Protein AF-A0A5J5WDX8-F1 (afdb_monomer)

Mean predicted aligned error: 14.97 Å

Secondary structure (DSSP, 8-state):
-HHHHHHHHHHHHHHHHHHHHHHHHHS-----GGGS----TTS----EEEEE-PPPS-HHHHHHHHHHHHHHHHH-TTEEEEEE--SHHHHHHHHHHGGGEEEE-S----

Radius of gyration: 25.6 Å; Cα contacts (8 Å, |Δi|>4): 106; chains: 1; bounding box: 56×46×64 Å

Organism: Gossypium barbadense (NCBI:txid3634)

Structure (mmCIF, N/CA/C/O backbone):
data_AF-A0A5J5WDX8-F1
#
_entry.id   AF-A0A5J5WDX8-F1
#
loop_
_atom_site.group_PDB
_atom_site.id
_atom_site.type_symbol
_atom_site.label_atom_id
_atom_site.label_alt_id
_at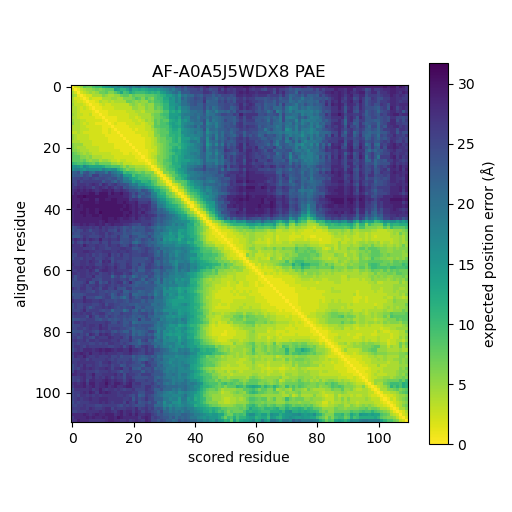om_site.label_comp_id
_atom_site.label_asym_id
_atom_site.label_entity_id
_atom_site.label_seq_id
_atom_site.pdbx_PDB_ins_code
_atom_site.Cartn_x
_atom_site.Cartn_y
_atom_site.Cartn_z
_atom_site.occupancy
_atom_site.B_iso_or_equiv
_atom_site.auth_seq_id
_atom_site.auth_comp_id
_atom_site.auth_asym_id
_atom_site.auth_atom_id
_atom_site.pdbx_PDB_model_num
ATOM 1 N N . ALA A 1 1 ? 41.727 25.245 -41.411 1.00 61.00 1 ALA A N 1
ATOM 2 C CA . ALA A 1 1 ? 41.970 24.415 -40.210 1.00 61.00 1 ALA A CA 1
ATOM 3 C C . ALA A 1 1 ? 40.959 24.695 -39.090 1.00 61.00 1 ALA A C 1
ATOM 5 O O . ALA A 1 1 ? 40.234 23.781 -38.724 1.00 61.00 1 ALA A O 1
ATOM 6 N N . LEU A 1 2 ? 40.834 25.937 -38.598 1.00 70.25 2 LEU A N 1
ATOM 7 C CA . LEU A 1 2 ? 39.959 26.277 -37.455 1.00 70.25 2 LEU A CA 1
ATOM 8 C C . LEU A 1 2 ? 38.454 26.021 -37.686 1.00 70.25 2 LEU A C 1
ATOM 10 O O . LEU A 1 2 ? 37.793 25.474 -36.812 1.00 70.25 2 LEU A O 1
ATOM 14 N N . LEU A 1 3 ? 37.926 26.330 -38.876 1.00 73.94 3 LEU A N 1
ATOM 15 C CA . LEU A 1 3 ? 36.521 26.067 -39.246 1.00 73.94 3 LEU A CA 1
ATOM 16 C C . LEU A 1 3 ? 36.161 24.571 -39.251 1.00 73.94 3 LEU A C 1
ATOM 18 O O . LEU A 1 3 ? 35.082 24.193 -38.809 1.00 73.94 3 LEU A O 1
ATOM 22 N N . ILE A 1 4 ? 37.088 23.724 -39.709 1.00 83.25 4 ILE A N 1
ATOM 23 C CA . ILE A 1 4 ? 36.927 22.262 -39.726 1.00 83.25 4 ILE A CA 1
ATOM 24 C C . ILE A 1 4 ? 37.000 21.694 -38.304 1.00 83.25 4 ILE A C 1
ATOM 26 O O . ILE A 1 4 ? 36.229 20.802 -37.959 1.00 83.25 4 ILE A O 1
ATOM 30 N N . GLY A 1 5 ? 37.873 22.251 -37.457 1.00 83.69 5 GLY A N 1
ATOM 31 C CA . GLY A 1 5 ? 37.931 21.905 -36.036 1.00 83.69 5 GLY A CA 1
ATOM 32 C C . GLY A 1 5 ? 36.628 22.239 -35.309 1.00 83.69 5 GLY A C 1
ATOM 33 O O . GLY A 1 5 ? 36.099 21.398 -34.589 1.00 83.69 5 GLY A O 1
ATOM 34 N N . LEU A 1 6 ? 36.063 23.424 -35.558 1.00 85.50 6 LEU A N 1
ATOM 35 C CA . LEU A 1 6 ? 34.811 23.856 -34.934 1.00 85.50 6 LEU A CA 1
ATOM 36 C C . LEU A 1 6 ? 33.622 22.973 -35.342 1.00 85.50 6 LEU A C 1
ATOM 38 O O . LEU A 1 6 ? 32.825 22.578 -34.494 1.00 85.50 6 LEU A O 1
ATOM 42 N N . TRP A 1 7 ? 33.542 22.613 -36.623 1.00 88.31 7 TRP A N 1
ATOM 43 C CA . TRP A 1 7 ? 32.542 21.673 -37.132 1.00 88.31 7 TRP A CA 1
ATOM 44 C C . TRP A 1 7 ? 32.673 20.284 -36.506 1.00 88.31 7 TRP A C 1
ATOM 46 O O . TRP A 1 7 ? 31.673 19.691 -36.110 1.00 88.31 7 TRP A O 1
ATOM 56 N N . SER A 1 8 ? 33.901 19.784 -36.361 1.00 87.50 8 SER A N 1
ATOM 57 C CA . SER A 1 8 ? 34.165 18.490 -35.724 1.00 87.50 8 SER A CA 1
ATOM 58 C C . SER A 1 8 ? 33.732 18.477 -34.251 1.00 87.50 8 SER A C 1
ATOM 60 O O . SER A 1 8 ? 33.084 17.533 -33.794 1.00 87.50 8 SER A O 1
ATOM 62 N N . VAL A 1 9 ? 33.991 19.565 -33.516 1.00 91.25 9 VAL A N 1
ATOM 63 C CA . VAL A 1 9 ? 33.546 19.718 -32.119 1.00 91.25 9 VAL A CA 1
ATOM 64 C C . VAL A 1 9 ? 32.019 19.742 -32.023 1.00 91.25 9 VAL A C 1
ATOM 66 O O . VAL A 1 9 ? 31.443 19.076 -31.168 1.00 91.25 9 VAL A O 1
ATOM 69 N N . TRP A 1 10 ? 31.345 20.447 -32.930 1.00 93.81 10 TRP A N 1
ATOM 70 C CA . TRP A 1 10 ? 29.882 20.508 -32.937 1.00 93.81 10 TRP A CA 1
ATOM 71 C C . TRP A 1 10 ? 29.237 19.153 -33.245 1.00 93.81 10 TRP A C 1
ATOM 73 O O . TRP A 1 10 ? 28.342 18.711 -32.524 1.00 93.81 10 TRP A O 1
ATOM 83 N N . VAL A 1 11 ? 29.720 18.464 -34.282 1.00 94.44 11 VAL A N 1
ATOM 84 C CA . VAL A 1 11 ? 29.197 17.150 -34.686 1.00 94.44 11 VAL A CA 1
ATOM 85 C C . VAL A 1 11 ? 29.445 16.103 -33.601 1.00 94.44 11 VAL A C 1
ATOM 87 O O . VAL A 1 11 ? 28.543 15.332 -33.278 1.00 94.44 11 VAL A O 1
ATOM 90 N N . SER A 1 12 ? 30.634 16.099 -32.992 1.00 90.81 12 SER A N 1
ATOM 91 C CA . SER A 1 12 ? 30.943 15.183 -31.887 1.00 90.81 12 SER A CA 1
ATOM 92 C C . SER A 1 12 ? 30.108 15.471 -30.637 1.00 90.81 12 SER A C 1
ATOM 94 O O . SER A 1 12 ? 29.630 14.531 -30.005 1.00 90.81 12 SER A O 1
ATOM 96 N N . GLY A 1 13 ? 29.846 16.742 -30.318 1.00 93.50 13 GLY A N 1
ATOM 97 C CA . GLY A 1 13 ? 28.957 17.125 -29.221 1.00 93.50 13 GLY A CA 1
ATOM 98 C C . GLY A 1 13 ? 27.529 16.613 -29.417 1.00 93.50 13 GLY A C 1
ATOM 99 O O . GLY A 1 13 ? 26.983 15.951 -28.534 1.00 93.50 13 GLY A 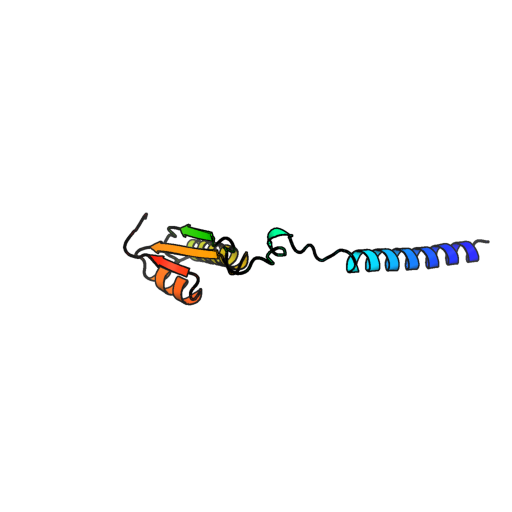O 1
ATOM 100 N N . VAL A 1 14 ? 26.942 16.844 -30.595 1.00 95.44 14 VAL A N 1
ATOM 101 C CA . VAL A 1 14 ? 25.590 16.351 -30.918 1.00 95.44 14 VAL A CA 1
ATOM 102 C C . VAL A 1 14 ? 25.536 14.822 -30.886 1.00 95.44 14 VAL A C 1
ATOM 104 O O . VAL A 1 14 ? 24.591 14.253 -30.335 1.00 95.44 14 VAL A O 1
ATOM 107 N N . LEU A 1 15 ? 26.566 14.150 -31.409 1.00 95.75 15 LEU A N 1
ATOM 108 C CA . LEU A 1 15 ? 26.668 12.692 -31.379 1.00 95.75 15 LEU A CA 1
ATOM 109 C C . LEU A 1 15 ? 26.700 12.152 -29.941 1.00 95.75 15 LEU A C 1
ATOM 111 O O . LEU A 1 15 ? 25.975 11.209 -29.630 1.00 95.75 15 LEU A O 1
ATOM 115 N N . LEU A 1 16 ? 27.498 12.757 -29.056 1.00 94.75 16 LEU A N 1
ATOM 116 C CA . LEU A 1 16 ? 27.587 12.352 -27.650 1.00 94.75 16 LEU A CA 1
ATOM 117 C C . LEU A 1 16 ? 26.272 12.579 -26.896 1.00 94.75 16 LEU A C 1
ATOM 119 O O . LEU A 1 16 ? 25.882 11.733 -26.091 1.00 94.75 16 LEU A O 1
ATOM 123 N N . ILE A 1 17 ? 25.560 13.675 -27.176 1.00 94.69 17 ILE A N 1
ATOM 124 C CA . ILE A 1 17 ? 24.239 13.940 -26.586 1.00 94.69 17 ILE A CA 1
ATOM 125 C C . ILE A 1 17 ? 23.235 12.874 -27.034 1.00 94.69 17 ILE A C 1
ATOM 127 O O . ILE A 1 17 ? 22.535 12.303 -26.196 1.00 94.69 17 ILE A O 1
ATOM 131 N N . ALA A 1 18 ? 23.191 12.558 -28.330 1.00 93.56 18 ALA A N 1
ATOM 132 C CA . ALA A 1 18 ? 22.318 11.512 -28.855 1.00 93.56 18 ALA A CA 1
ATOM 133 C C . ALA A 1 18 ? 22.652 10.138 -28.253 1.00 93.56 18 ALA A C 1
ATOM 135 O O . ALA A 1 18 ? 21.746 9.408 -27.857 1.00 93.56 18 ALA A O 1
ATOM 136 N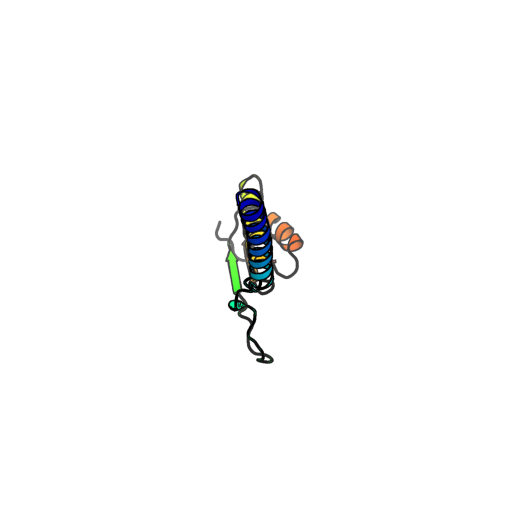 N . LEU A 1 19 ? 23.942 9.811 -28.113 1.00 92.62 19 LEU A N 1
ATOM 137 C CA . LEU A 1 19 ? 24.398 8.565 -27.494 1.00 92.62 19 LEU A CA 1
ATOM 138 C C . LEU A 1 19 ? 24.007 8.488 -26.008 1.00 92.62 19 LEU A C 1
ATOM 140 O O . LEU A 1 19 ? 23.574 7.437 -25.543 1.00 92.62 19 LEU A O 1
ATOM 144 N N . SER A 1 20 ? 24.115 9.602 -25.277 1.00 91.06 20 SER A N 1
ATOM 145 C CA . SER A 1 20 ? 23.709 9.712 -23.870 1.00 91.06 20 SER A CA 1
ATOM 146 C C . SER A 1 20 ? 22.199 9.535 -23.695 1.00 91.06 20 SER A C 1
ATOM 148 O O . SER A 1 20 ? 21.750 8.750 -22.857 1.00 91.06 20 SER A O 1
ATOM 150 N N . LEU A 1 21 ? 21.396 10.199 -24.531 1.00 88.50 21 LEU A N 1
ATOM 151 C CA . LEU A 1 21 ? 19.941 10.043 -24.516 1.00 88.50 21 LEU A CA 1
ATOM 152 C C . LEU A 1 21 ? 19.526 8.626 -24.903 1.00 88.50 21 LEU A C 1
ATOM 154 O O . LEU A 1 21 ? 18.659 8.047 -24.256 1.00 88.50 21 LEU A O 1
ATOM 158 N N . TYR A 1 22 ? 20.182 8.039 -25.900 1.00 88.50 22 TYR A N 1
ATOM 159 C CA . TYR A 1 22 ? 19.948 6.657 -26.295 1.00 88.50 22 TYR A CA 1
ATOM 160 C C . TYR A 1 22 ? 20.301 5.677 -25.172 1.00 88.50 22 TYR A C 1
ATOM 162 O O . TYR A 1 22 ? 19.523 4.770 -24.885 1.00 88.50 22 TYR A O 1
ATOM 170 N N . ALA A 1 23 ? 21.428 5.883 -24.485 1.00 84.25 23 ALA A N 1
ATOM 171 C CA . ALA A 1 23 ? 21.791 5.102 -23.307 1.00 84.25 23 ALA A CA 1
ATOM 172 C C . ALA A 1 23 ? 20.767 5.282 -22.177 1.00 84.25 23 ALA A C 1
ATOM 174 O O . ALA A 1 23 ? 20.413 4.305 -21.533 1.00 84.25 23 ALA A O 1
ATOM 175 N N . THR A 1 24 ? 20.233 6.490 -21.988 1.00 82.75 24 THR A N 1
ATOM 176 C CA . THR A 1 24 ? 19.192 6.796 -20.990 1.00 82.75 24 THR A CA 1
ATOM 177 C C . THR A 1 24 ? 17.848 6.151 -21.326 1.00 82.75 24 THR A C 1
ATOM 179 O O . THR A 1 24 ? 17.164 5.666 -20.434 1.00 82.75 24 THR A O 1
ATOM 182 N N . GLN A 1 25 ? 17.476 6.083 -22.604 1.00 78.19 25 GLN A N 1
ATOM 183 C CA . GLN A 1 25 ? 16.282 5.360 -23.059 1.00 78.19 25 GLN A CA 1
ATOM 184 C C . GLN A 1 25 ? 16.459 3.838 -22.991 1.00 78.19 25 GLN A C 1
ATOM 186 O O . GLN A 1 25 ? 15.488 3.110 -22.802 1.00 78.19 25 GLN A O 1
ATOM 191 N N . ARG A 1 26 ? 17.693 3.352 -23.173 1.00 73.56 26 ARG A N 1
ATOM 192 C CA . ARG A 1 26 ? 18.048 1.930 -23.075 1.00 73.56 26 ARG A CA 1
ATOM 193 C C . ARG A 1 26 ? 18.366 1.460 -21.670 1.00 73.56 26 ARG A C 1
ATOM 195 O O . ARG A 1 26 ? 18.406 0.250 -21.459 1.00 73.56 26 ARG A O 1
ATOM 202 N N . LEU A 1 27 ? 18.607 2.376 -20.740 1.00 66.19 27 LEU A N 1
ATOM 203 C CA . LEU A 1 27 ? 18.612 2.070 -19.325 1.00 66.19 27 LEU A CA 1
ATOM 204 C C . LEU A 1 27 ? 17.213 1.525 -19.038 1.00 66.19 27 LEU A C 1
ATOM 206 O O . LEU A 1 27 ? 16.241 2.273 -19.167 1.00 66.19 27 LEU A O 1
ATOM 210 N N . PRO A 1 28 ? 17.076 0.221 -18.731 1.00 54.72 28 PRO A N 1
ATOM 211 C CA . PRO A 1 28 ? 15.793 -0.287 -18.300 1.00 54.72 28 PRO A CA 1
ATOM 212 C C . PRO A 1 28 ? 15.410 0.586 -17.112 1.00 54.72 28 PRO A C 1
ATOM 214 O O . PRO A 1 28 ? 16.206 0.719 -16.177 1.00 54.72 28 PRO A O 1
ATOM 217 N N . LEU A 1 29 ? 14.239 1.236 -17.178 1.00 51.41 29 LEU A N 1
ATOM 218 C CA . LEU A 1 29 ? 13.614 1.816 -15.995 1.00 51.41 29 LEU A CA 1
ATOM 219 C C . LEU A 1 29 ? 13.794 0.752 -14.928 1.00 51.41 29 LEU A C 1
ATOM 221 O O . LEU A 1 29 ? 13.319 -0.361 -15.166 1.00 51.41 29 LEU A O 1
ATOM 225 N N . SER A 1 30 ? 14.582 1.057 -13.888 1.00 51.72 30 SER A N 1
ATOM 226 C CA . SER A 1 30 ? 14.991 0.105 -12.858 1.00 51.72 30 SER A CA 1
ATOM 227 C C . SER A 1 30 ? 13.725 -0.420 -12.203 1.00 51.72 30 SER A C 1
ATOM 229 O O . SER A 1 30 ? 13.209 0.101 -11.216 1.00 51.72 30 SER A O 1
ATOM 231 N N . THR A 1 31 ? 13.154 -1.415 -12.859 1.00 50.44 31 THR A N 1
ATOM 232 C CA . THR A 1 31 ? 12.050 -2.211 -12.403 1.00 50.44 31 THR A CA 1
ATOM 233 C C . THR A 1 31 ? 12.770 -3.084 -11.423 1.00 50.44 31 THR A C 1
ATOM 235 O O . THR A 1 31 ? 13.448 -4.031 -11.818 1.00 50.44 31 THR A O 1
ATOM 238 N N . ASN A 1 32 ? 12.763 -2.634 -10.168 1.00 46.50 32 ASN A N 1
ATOM 239 C CA . ASN A 1 32 ? 13.326 -3.371 -9.058 1.00 46.50 32 ASN A CA 1
ATOM 240 C C . ASN A 1 32 ? 12.952 -4.846 -9.266 1.00 46.50 32 ASN A C 1
ATOM 242 O O . ASN A 1 32 ? 11.755 -5.152 -9.281 1.00 46.50 32 ASN A O 1
ATOM 246 N N . PRO A 1 33 ? 13.927 -5.755 -9.453 1.00 48.72 33 PRO A N 1
ATOM 247 C CA . PRO A 1 33 ? 13.647 -7.159 -9.754 1.00 48.72 33 PRO A CA 1
ATOM 248 C C . PRO A 1 33 ? 12.933 -7.883 -8.606 1.00 48.72 33 PRO A C 1
ATOM 250 O O . PRO A 1 33 ? 12.564 -9.041 -8.747 1.00 48.72 33 PRO A O 1
ATOM 253 N N . ILE A 1 34 ? 12.653 -7.181 -7.502 1.00 48.44 34 ILE A N 1
ATOM 254 C CA . ILE A 1 34 ? 11.675 -7.580 -6.489 1.00 48.44 34 ILE A CA 1
ATOM 255 C C . ILE A 1 34 ? 10.302 -7.888 -7.126 1.00 48.44 34 ILE A C 1
ATOM 257 O O . ILE A 1 34 ? 9.578 -8.725 -6.600 1.00 48.44 34 ILE A O 1
ATOM 261 N N . PHE A 1 35 ? 9.946 -7.274 -8.265 1.00 47.75 35 PHE A N 1
ATOM 262 C CA . PHE A 1 35 ? 8.607 -7.399 -8.860 1.00 47.75 35 PHE A CA 1
ATOM 263 C C . PHE A 1 35 ? 8.519 -8.162 -10.194 1.00 47.75 35 PHE A C 1
ATOM 265 O O . PHE A 1 35 ? 7.411 -8.319 -10.701 1.00 47.75 35 PHE A O 1
ATOM 272 N N . SER A 1 36 ? 9.623 -8.634 -10.789 1.00 41.78 36 SER A N 1
ATOM 273 C CA . SER A 1 36 ? 9.609 -9.151 -12.177 1.00 41.78 36 SER A CA 1
ATOM 274 C C . SER A 1 36 ? 9.931 -10.638 -12.358 1.00 41.78 36 SER A C 1
ATOM 276 O O . SER A 1 36 ? 10.067 -11.093 -13.491 1.00 41.78 36 SER A O 1
ATOM 278 N N . HIS A 1 37 ? 9.974 -11.431 -11.288 1.00 43.12 37 HIS A N 1
ATOM 279 C CA . HIS A 1 37 ? 10.016 -12.890 -11.401 1.00 43.12 37 HIS A CA 1
ATOM 280 C C . HIS A 1 37 ? 8.877 -13.520 -10.611 1.00 43.12 37 HIS A C 1
ATOM 282 O O . HIS A 1 37 ? 8.985 -13.672 -9.405 1.00 43.12 37 HIS A O 1
ATOM 288 N N . THR A 1 38 ? 7.812 -13.936 -11.294 1.00 40.62 38 THR A N 1
ATOM 289 C CA . THR A 1 38 ? 7.004 -15.099 -10.888 1.00 40.62 38 THR A CA 1
ATOM 290 C C . THR A 1 38 ? 6.193 -15.599 -12.084 1.00 40.62 38 THR A C 1
ATOM 292 O O . THR A 1 38 ? 5.006 -15.343 -12.233 1.00 40.62 38 THR A O 1
ATOM 295 N N . SER A 1 39 ? 6.845 -16.398 -12.932 1.00 44.28 39 SER A N 1
ATOM 296 C CA . SER A 1 39 ? 6.165 -17.527 -13.579 1.00 44.28 39 SER A CA 1
ATOM 297 C C . SER A 1 39 ? 6.132 -18.683 -12.574 1.00 44.28 39 SER A C 1
ATOM 299 O O . SER A 1 39 ? 6.786 -19.703 -12.763 1.00 44.28 39 SER A O 1
ATOM 301 N N . PHE A 1 40 ? 5.424 -18.474 -11.466 1.00 49.12 40 PHE A N 1
ATOM 302 C CA . PHE A 1 40 ? 5.006 -19.512 -10.532 1.00 49.12 40 PHE A CA 1
ATOM 303 C C . PHE A 1 40 ? 3.552 -19.205 -10.203 1.00 49.12 40 PHE A C 1
ATOM 305 O O . PHE A 1 40 ? 3.230 -18.356 -9.379 1.00 49.12 40 PHE A O 1
ATOM 312 N N . SER A 1 41 ? 2.680 -19.845 -10.965 1.00 48.91 41 SER A N 1
ATOM 313 C CA . SER A 1 41 ? 1.271 -20.036 -10.662 1.00 48.91 41 SER A CA 1
ATOM 314 C C . SER A 1 41 ? 1.078 -20.435 -9.189 1.00 48.91 41 SER A C 1
ATOM 316 O O . SER A 1 41 ? 1.617 -21.448 -8.753 1.00 48.91 41 SER A O 1
ATOM 318 N N . ASP A 1 42 ? 0.305 -19.625 -8.462 1.00 51.06 42 ASP A N 1
ATOM 319 C CA . ASP A 1 42 ? -0.392 -19.935 -7.201 1.00 51.06 4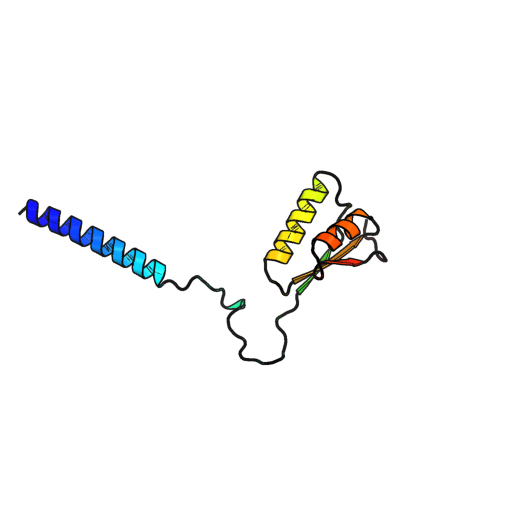2 ASP A CA 1
ATOM 320 C C . ASP A 1 42 ? 0.389 -20.146 -5.890 1.00 51.06 42 ASP A C 1
ATOM 322 O O . ASP A 1 42 ? -0.208 -20.588 -4.909 1.00 51.06 42 ASP A O 1
ATOM 326 N N . LEU A 1 43 ? 1.657 -19.732 -5.778 1.00 50.41 43 LEU A N 1
ATOM 327 C CA . LEU A 1 43 ? 2.321 -19.632 -4.467 1.00 50.41 43 LEU A CA 1
ATOM 328 C C . LEU A 1 43 ? 2.938 -18.246 -4.228 1.00 50.41 43 LEU A C 1
ATOM 330 O O . LEU A 1 43 ? 4.015 -17.917 -4.715 1.00 50.41 43 LEU A O 1
ATOM 334 N N . ASP A 1 44 ? 2.202 -17.467 -3.434 1.00 61.28 44 ASP A N 1
ATOM 335 C CA . ASP A 1 44 ? 2.667 -16.410 -2.535 1.00 61.28 44 ASP A CA 1
ATOM 336 C C . ASP A 1 44 ? 3.513 -15.276 -3.127 1.00 61.28 44 ASP A C 1
ATOM 338 O O . ASP A 1 44 ? 4.718 -15.155 -2.901 1.00 61.28 44 ASP A O 1
ATOM 342 N N . THR A 1 45 ? 2.832 -14.290 -3.719 1.00 58.97 45 THR A N 1
ATOM 343 C CA . THR A 1 45 ? 3.315 -12.913 -3.551 1.00 58.97 45 THR A CA 1
ATOM 344 C C . THR A 1 45 ? 3.349 -12.600 -2.050 1.00 58.97 45 THR A C 1
ATOM 346 O O . THR A 1 45 ? 2.304 -12.752 -1.406 1.00 58.97 45 THR A O 1
ATOM 349 N N . PRO A 1 46 ? 4.484 -12.161 -1.471 1.00 69.44 46 PRO A N 1
ATOM 350 C CA . PRO A 1 46 ? 4.598 -11.962 -0.032 1.00 69.44 46 PRO A CA 1
ATOM 351 C C . PRO A 1 46 ? 3.582 -10.916 0.433 1.00 69.44 46 PRO A C 1
ATOM 353 O O . PRO A 1 46 ? 3.694 -9.725 0.137 1.00 69.44 46 PRO A O 1
ATOM 356 N N . LYS A 1 47 ? 2.558 -11.377 1.153 1.00 77.69 47 LYS A N 1
ATOM 357 C CA . LYS A 1 47 ? 1.525 -10.515 1.720 1.00 77.69 47 LYS A CA 1
ATOM 358 C C . LYS A 1 47 ? 2.046 -9.928 3.024 1.00 77.69 47 LYS A C 1
ATOM 360 O O . LYS A 1 47 ? 2.214 -10.634 4.015 1.00 77.69 47 LYS A O 1
ATOM 365 N N . ILE A 1 48 ? 2.318 -8.629 3.014 1.00 83.31 48 ILE A N 1
ATOM 366 C CA . ILE A 1 48 ? 2.868 -7.919 4.169 1.00 83.31 48 ILE A CA 1
ATOM 367 C C . ILE A 1 48 ? 1.711 -7.268 4.924 1.00 83.31 48 ILE A C 1
ATOM 369 O O . ILE A 1 48 ? 1.011 -6.408 4.387 1.00 83.31 48 ILE A O 1
ATOM 373 N N . THR A 1 49 ? 1.532 -7.657 6.185 1.00 88.50 49 THR A N 1
ATOM 374 C CA . THR A 1 49 ? 0.544 -7.054 7.084 1.00 88.50 49 THR A CA 1
ATOM 375 C C . THR A 1 49 ? 1.252 -6.211 8.132 1.00 88.50 49 THR A C 1
ATOM 377 O O . THR A 1 49 ? 2.038 -6.729 8.923 1.00 88.50 49 THR A O 1
ATOM 380 N N . ILE A 1 50 ? 0.977 -4.909 8.134 1.00 88.56 50 ILE A N 1
ATOM 381 C CA . ILE A 1 50 ? 1.543 -3.959 9.092 1.00 88.56 50 ILE A CA 1
ATOM 382 C C . ILE A 1 50 ? 0.526 -3.731 10.205 1.00 88.56 50 ILE A C 1
ATOM 384 O O . ILE A 1 50 ? -0.592 -3.281 9.959 1.00 88.56 50 ILE A O 1
ATOM 388 N N . PHE A 1 51 ? 0.940 -4.020 11.429 1.00 88.81 51 PHE A N 1
ATOM 389 C CA . PHE A 1 51 ? 0.161 -3.849 12.646 1.00 88.81 51 PHE A CA 1
ATOM 390 C C . PHE A 1 51 ? 0.560 -2.534 13.310 1.00 88.81 51 PHE A C 1
ATOM 392 O O . PHE A 1 51 ? 1.735 -2.323 13.612 1.00 88.81 51 PHE A O 1
ATOM 399 N N . THR A 1 52 ? -0.390 -1.623 13.504 1.00 88.50 52 THR A N 1
ATOM 400 C CA . THR A 1 52 ? -0.104 -0.304 14.079 1.00 88.50 52 THR A CA 1
ATOM 401 C C . THR A 1 52 ? -1.209 0.138 15.029 1.00 88.50 52 THR A C 1
ATOM 403 O O . THR A 1 52 ? -2.382 -0.120 14.779 1.00 88.50 52 THR A O 1
ATOM 406 N N . ALA A 1 53 ? -0.836 0.809 16.117 1.00 87.19 53 ALA A N 1
ATOM 407 C CA . ALA A 1 53 ? -1.7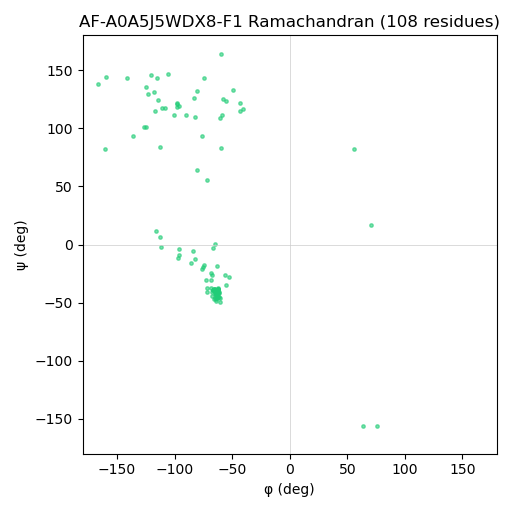57 1.402 17.082 1.00 87.19 53 ALA A CA 1
ATOM 408 C C . ALA A 1 53 ? -1.640 2.933 17.001 1.00 87.19 53 ALA A C 1
ATOM 410 O O . ALA A 1 53 ? -0.824 3.535 17.706 1.00 87.19 53 ALA A O 1
ATOM 411 N N . PRO A 1 54 ? -2.344 3.580 16.057 1.00 80.94 54 PRO A N 1
ATOM 412 C CA . PRO A 1 54 ? -2.273 5.020 15.909 1.00 80.94 54 PRO A CA 1
ATOM 413 C C . PRO A 1 54 ? -3.047 5.706 17.035 1.00 80.94 54 PRO A C 1
ATOM 415 O O . PRO A 1 54 ? -4.133 5.281 17.424 1.00 80.94 54 PRO A O 1
ATOM 418 N N . ALA A 1 55 ? -2.511 6.835 17.499 1.00 82.88 55 ALA A N 1
ATOM 419 C CA . ALA A 1 55 ? -3.292 7.783 18.284 1.00 82.88 55 ALA A CA 1
ATOM 420 C C . ALA A 1 55 ? -4.506 8.281 17.465 1.00 82.88 55 ALA A C 1
ATOM 422 O O . ALA A 1 55 ? -4.519 8.142 16.236 1.00 82.88 55 ALA A O 1
ATOM 423 N N . PRO A 1 56 ? -5.519 8.895 18.101 1.00 81.62 56 PRO A N 1
ATOM 424 C CA . PRO A 1 56 ? -6.652 9.459 17.380 1.00 81.62 56 PRO A CA 1
ATOM 425 C C . PRO A 1 56 ? -6.200 10.350 16.217 1.00 81.62 56 PRO A C 1
ATOM 427 O O . PRO A 1 56 ? -5.343 11.218 16.387 1.00 81.62 56 PRO A O 1
ATOM 430 N N . PHE A 1 57 ? -6.806 10.159 15.038 1.00 82.38 57 PHE A N 1
ATOM 431 C CA . PHE A 1 57 ? -6.542 10.954 13.830 1.00 82.38 57 PHE A CA 1
ATOM 432 C C . PHE A 1 57 ? -7.106 12.382 13.934 1.00 82.38 57 PHE A C 1
ATOM 434 O O . PHE A 1 57 ? -7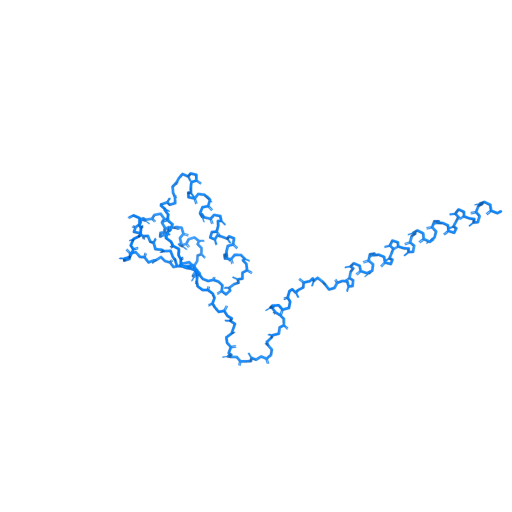.911 12.819 13.112 1.00 82.38 57 PHE A O 1
ATOM 441 N N . THR A 1 58 ? -6.716 13.110 14.974 1.00 80.75 58 THR A N 1
ATOM 442 C CA . THR A 1 58 ? -7.116 14.486 15.251 1.00 80.75 58 THR A CA 1
ATOM 443 C C . THR A 1 58 ? -5.876 15.383 15.299 1.00 80.75 58 THR A C 1
ATOM 445 O O . THR A 1 58 ? -4.777 14.967 15.675 1.00 80.75 58 THR A O 1
ATOM 448 N N . GLY A 1 59 ? -6.028 16.632 14.855 1.00 83.19 59 GLY A N 1
ATOM 449 C CA . GLY A 1 59 ? -4.943 17.615 14.850 1.00 83.19 59 GLY A CA 1
ATOM 450 C C . GLY A 1 59 ? -3.751 17.255 13.948 1.00 83.19 59 GLY A C 1
ATOM 451 O O . GLY A 1 59 ? -3.863 16.510 12.975 1.00 83.19 59 GLY A O 1
ATOM 452 N N . SER A 1 60 ? -2.583 17.820 14.266 1.00 82.50 60 SER A N 1
ATOM 453 C CA . SER A 1 60 ? -1.361 17.696 13.454 1.00 82.50 60 SER A CA 1
ATOM 454 C C . SER A 1 60 ? -0.764 16.283 13.451 1.00 82.50 60 SER A C 1
ATOM 456 O O . SER A 1 60 ? -0.175 15.864 12.450 1.00 82.50 60 SER A O 1
ATOM 458 N N . SER A 1 61 ? -0.938 15.531 14.540 1.00 81.88 61 SER A N 1
ATOM 459 C CA . SER A 1 61 ? -0.493 14.139 14.660 1.00 81.88 61 SER A CA 1
ATOM 460 C C . SER A 1 61 ? -1.277 13.210 13.729 1.00 81.88 61 SER A C 1
ATOM 462 O O . SER A 1 61 ? -0.663 12.394 13.040 1.00 81.88 61 SER A O 1
ATOM 464 N N . GLY A 1 62 ? -2.596 13.403 13.608 1.00 85.00 62 GLY A N 1
ATOM 465 C CA . GLY A 1 62 ? -3.440 12.625 12.695 1.00 85.00 62 GLY A CA 1
ATOM 466 C C . GLY A 1 62 ? -3.064 12.797 11.219 1.00 85.00 62 GLY A C 1
ATOM 467 O O . GLY A 1 62 ? -3.038 11.827 10.458 1.00 85.00 62 GLY A O 1
ATOM 468 N N . THR A 1 63 ? -2.679 14.008 10.804 1.00 87.44 63 THR A N 1
ATOM 469 C CA . THR A 1 63 ? -2.195 14.259 9.433 1.00 87.44 63 THR A CA 1
ATOM 470 C C . THR A 1 63 ? -0.887 13.520 9.144 1.00 87.44 63 THR A C 1
ATOM 472 O O . THR A 1 63 ? -0.716 12.951 8.067 1.00 87.44 63 THR A O 1
ATOM 475 N N . LYS A 1 64 ? 0.039 13.468 10.109 1.00 89.06 64 LYS A N 1
ATOM 476 C CA . LYS A 1 64 ? 1.307 12.736 9.946 1.00 89.06 64 LYS A CA 1
ATOM 477 C C . LYS A 1 64 ? 1.082 11.227 9.873 1.00 89.06 64 LYS A C 1
ATOM 479 O O . LYS A 1 64 ? 1.640 10.567 8.999 1.00 89.06 64 LYS A O 1
ATOM 484 N N . GLN A 1 65 ? 0.238 10.692 10.753 1.00 91.00 65 GLN A N 1
ATOM 485 C CA . GLN A 1 65 ? -0.099 9.267 10.783 1.00 91.00 65 GLN A CA 1
ATOM 486 C C . GLN A 1 65 ? -0.825 8.831 9.508 1.00 91.00 65 GLN A C 1
ATOM 488 O O . GLN A 1 65 ? -0.471 7.819 8.908 1.00 91.00 65 GLN A O 1
ATOM 493 N N . SER A 1 66 ? -1.797 9.619 9.045 1.00 89.88 66 SER A N 1
ATOM 494 C CA . SER A 1 66 ? -2.512 9.321 7.801 1.00 89.88 66 SER A CA 1
ATOM 495 C C . SER A 1 66 ? -1.591 9.328 6.582 1.00 89.88 66 SER A C 1
ATOM 497 O O . SER A 1 66 ? -1.718 8.458 5.718 1.00 89.88 66 SER A O 1
ATOM 499 N N . LEU A 1 67 ? -0.631 10.256 6.523 1.00 90.50 67 LEU A N 1
ATOM 500 C CA . LEU A 1 67 ? 0.366 10.290 5.456 1.00 90.50 67 LEU A CA 1
ATOM 501 C C . LEU A 1 67 ? 1.313 9.083 5.510 1.00 90.50 67 LEU A C 1
ATOM 503 O O . LEU A 1 67 ? 1.622 8.519 4.463 1.00 90.50 67 LEU A O 1
ATOM 507 N N . ALA A 1 68 ? 1.723 8.651 6.707 1.00 91.38 68 ALA A N 1
ATOM 508 C CA . ALA A 1 68 ? 2.545 7.454 6.884 1.00 91.38 68 ALA A CA 1
ATOM 509 C C . ALA A 1 68 ? 1.815 6.182 6.421 1.00 91.38 68 ALA A C 1
ATOM 511 O O . ALA A 1 68 ? 2.362 5.394 5.659 1.00 91.38 68 ALA A O 1
ATOM 512 N N . ILE A 1 69 ? 0.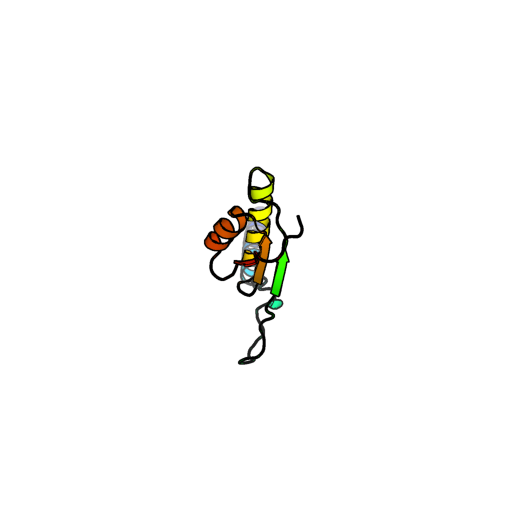545 6.009 6.796 1.00 90.38 69 ILE A N 1
ATOM 513 C CA . ILE A 1 69 ? -0.229 4.834 6.370 1.00 90.38 69 ILE A CA 1
ATOM 514 C C . ILE A 1 69 ? -0.432 4.844 4.849 1.00 90.38 69 ILE A C 1
ATOM 516 O O . ILE A 1 69 ? -0.309 3.809 4.192 1.00 90.38 69 ILE A O 1
ATOM 520 N N . ARG A 1 70 ? -0.694 6.018 4.261 1.00 90.06 70 ARG A N 1
ATOM 521 C CA . ARG A 1 70 ? -0.800 6.159 2.803 1.00 90.06 70 ARG A CA 1
ATOM 522 C C . ARG A 1 70 ? 0.512 5.843 2.095 1.00 90.06 70 ARG A C 1
ATOM 524 O O . ARG A 1 70 ? 0.467 5.196 1.052 1.00 90.06 70 ARG A O 1
ATOM 531 N N . SER A 1 71 ? 1.656 6.256 2.642 1.00 90.69 71 SER A N 1
ATOM 532 C CA . SER A 1 71 ? 2.952 5.935 2.042 1.00 90.69 71 SER A CA 1
ATOM 533 C C . SER A 1 71 ? 3.233 4.433 2.094 1.00 90.69 71 SER A C 1
ATOM 535 O O . SER A 1 71 ? 3.677 3.876 1.094 1.00 90.69 71 SER A O 1
ATOM 537 N N . TRP A 1 72 ? 2.870 3.748 3.183 1.00 90.88 72 TRP A N 1
ATOM 538 C CA . TRP A 1 72 ? 2.975 2.28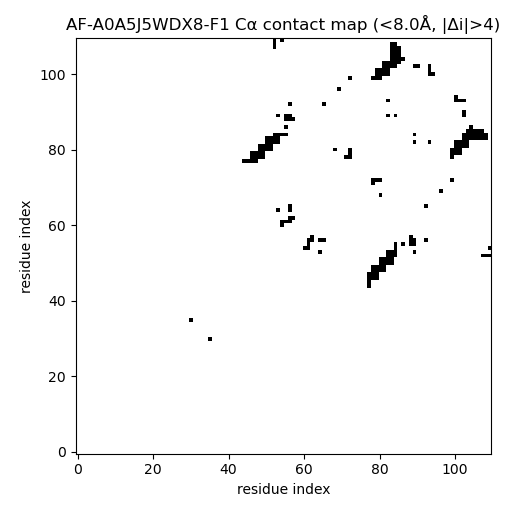8 3.268 1.00 90.88 72 TRP A CA 1
ATOM 539 C C . TRP A 1 72 ? 2.091 1.578 2.242 1.00 90.88 72 TRP A C 1
ATOM 541 O O . TRP A 1 72 ? 2.561 0.681 1.546 1.00 90.88 72 TRP A O 1
ATOM 551 N N . LEU A 1 73 ? 0.831 1.998 2.086 1.00 87.44 73 LEU A N 1
ATOM 552 C CA . LEU A 1 73 ? -0.066 1.400 1.091 1.00 87.44 73 LEU A CA 1
ATOM 553 C C . LEU A 1 73 ? 0.346 1.698 -0.360 1.00 87.44 73 LEU A C 1
ATOM 555 O O . LEU A 1 73 ? -0.010 0.928 -1.257 1.00 87.44 73 LEU A O 1
ATOM 559 N N . ALA A 1 74 ? 1.071 2.792 -0.598 1.00 86.38 74 ALA A N 1
ATOM 560 C CA . ALA A 1 74 ? 1.565 3.166 -1.921 1.00 86.38 74 ALA A CA 1
ATOM 561 C C . ALA A 1 74 ? 2.778 2.334 -2.375 1.00 86.38 74 ALA A C 1
ATOM 563 O O . ALA A 1 74 ? 3.024 2.251 -3.574 1.00 86.38 74 ALA A O 1
ATOM 564 N N . LEU A 1 75 ? 3.515 1.703 -1.450 1.00 85.19 75 LEU A N 1
ATOM 565 C CA . LEU A 1 75 ? 4.712 0.914 -1.777 1.00 85.19 75 LEU A CA 1
ATOM 566 C C . LEU A 1 75 ? 4.400 -0.346 -2.594 1.00 85.19 75 LEU A C 1
ATOM 568 O O . LEU A 1 75 ? 5.168 -0.714 -3.477 1.00 85.19 75 LEU A O 1
ATOM 572 N N . SER A 1 76 ? 3.298 -1.031 -2.288 1.00 81.12 76 SER A N 1
ATOM 573 C CA . SER A 1 76 ? 2.875 -2.236 -3.007 1.00 81.12 76 SER A CA 1
ATOM 574 C C . SER A 1 76 ? 1.385 -2.496 -2.792 1.00 81.12 76 SER A C 1
ATOM 576 O O . SER A 1 76 ? 0.901 -2.294 -1.675 1.00 81.12 76 SER A O 1
ATOM 578 N N . PRO A 1 77 ? 0.648 -2.995 -3.803 1.00 80.62 77 PRO A N 1
ATOM 579 C CA . PRO A 1 77 ? -0.751 -3.402 -3.655 1.00 80.62 77 PRO A CA 1
ATOM 580 C C . PRO A 1 77 ? -0.950 -4.574 -2.677 1.00 80.62 77 PRO A C 1
ATOM 582 O O . PRO A 1 77 ? -2.057 -4.760 -2.180 1.00 80.62 77 PRO A O 1
ATOM 585 N N . GLN A 1 78 ? 0.107 -5.331 -2.364 1.00 82.88 78 GLN A N 1
ATOM 586 C CA . GLN A 1 78 ? 0.068 -6.495 -1.464 1.00 82.88 78 GLN A CA 1
ATOM 587 C C . GLN A 1 78 ? 0.180 -6.124 0.024 1.00 82.88 78 GLN A C 1
ATOM 589 O O . GLN A 1 78 ? 0.071 -6.999 0.881 1.00 82.88 78 GLN A O 1
ATOM 594 N N . ILE A 1 79 ? 0.407 -4.843 0.342 1.00 84.88 79 ILE A N 1
ATOM 595 C CA . ILE A 1 79 ? 0.494 -4.366 1.726 1.00 84.88 79 ILE A CA 1
ATOM 596 C C . ILE A 1 79 ? -0.914 -4.109 2.264 1.00 84.88 79 ILE A C 1
ATOM 598 O O . ILE A 1 79 ? -1.680 -3.340 1.666 1.00 84.88 79 ILE A O 1
ATOM 602 N N . SER A 1 80 ? -1.221 -4.716 3.408 1.00 87.56 80 SER A N 1
ATOM 603 C CA . SER A 1 80 ? -2.409 -4.435 4.220 1.00 87.56 80 SER A CA 1
ATOM 604 C C . SER A 1 80 ? -2.011 -3.859 5.573 1.00 87.56 80 SER A C 1
ATOM 606 O O . SER A 1 80 ? -1.004 -4.262 6.153 1.00 87.56 80 SER A O 1
ATOM 608 N N . VAL A 1 81 ? -2.800 -2.922 6.089 1.00 88.50 81 VAL A N 1
ATOM 609 C CA . VAL A 1 81 ? -2.547 -2.282 7.385 1.00 88.50 81 VAL A CA 1
ATOM 610 C C . VAL A 1 81 ? -3.706 -2.593 8.322 1.00 88.50 81 VAL A C 1
ATOM 612 O O . VAL A 1 81 ? -4.867 -2.430 7.951 1.00 88.50 81 VAL A O 1
ATOM 615 N N . ILE A 1 82 ? -3.387 -3.038 9.533 1.00 88.56 82 ILE A N 1
ATOM 616 C CA . ILE A 1 82 ? -4.347 -3.277 10.609 1.00 88.56 82 ILE A CA 1
ATOM 617 C C . ILE A 1 82 ? -4.103 -2.220 11.681 1.00 88.56 82 ILE A C 1
ATOM 619 O O . ILE A 1 82 ? -3.010 -2.134 12.247 1.00 88.56 82 ILE A O 1
ATOM 623 N N . LEU A 1 83 ? -5.116 -1.388 11.903 1.00 88.38 83 LEU A N 1
ATOM 624 C CA . LEU A 1 83 ? -5.112 -0.302 12.868 1.00 88.38 83 LEU A CA 1
ATOM 625 C C . LEU A 1 83 ? -5.807 -0.774 14.146 1.00 88.38 83 LEU A C 1
ATOM 627 O O . LEU A 1 83 ? -6.999 -1.067 14.112 1.00 88.38 83 LEU A O 1
ATOM 631 N N . PHE A 1 84 ? -5.093 -0.795 15.265 1.00 85.88 84 PHE A N 1
ATOM 632 C CA . PHE A 1 84 ? -5.672 -1.034 16.587 1.00 85.88 84 PHE A CA 1
ATOM 633 C C . PHE A 1 84 ? -6.081 0.294 17.207 1.00 85.88 84 PHE A C 1
ATOM 635 O O . PHE A 1 84 ? -5.221 1.132 17.488 1.00 85.88 84 PHE A O 1
ATOM 642 N N . SER A 1 85 ? -7.384 0.524 17.351 1.00 81.75 85 SER A N 1
ATOM 643 C CA . SER A 1 85 ? -7.897 1.723 18.014 1.00 81.75 85 SER A CA 1
ATOM 644 C C . SER A 1 85 ? -9.384 1.586 18.326 1.00 81.75 85 SER A C 1
ATOM 646 O O . SER A 1 85 ? -10.173 1.175 17.473 1.00 81.75 85 SER A O 1
ATOM 648 N N . GLN A 1 86 ? -9.787 2.031 19.516 1.00 83.19 86 GLN A N 1
ATOM 649 C CA . GLN A 1 86 ? -11.199 2.177 19.891 1.00 83.19 86 GLN A CA 1
ATOM 650 C C . GLN A 1 86 ? -11.816 3.488 19.378 1.00 83.19 86 GLN A C 1
ATOM 652 O O . GLN A 1 86 ? -13.035 3.674 19.404 1.00 83.19 86 GLN A O 1
ATOM 657 N N . HIS A 1 87 ? -10.992 4.424 18.900 1.00 80.75 87 HIS A N 1
ATOM 658 C CA . HIS A 1 87 ? -11.450 5.761 18.558 1.00 80.75 87 HIS A CA 1
ATOM 659 C C . HIS A 1 87 ? -12.122 5.801 17.173 1.00 80.75 87 HIS A C 1
ATOM 661 O O . HIS A 1 87 ? -11.568 5.353 16.167 1.00 80.75 87 HIS A O 1
ATOM 667 N N . HIS A 1 88 ? -13.301 6.431 17.086 1.00 80.69 88 HIS A N 1
ATOM 668 C CA . HIS A 1 88 ? -14.119 6.505 15.862 1.00 80.69 88 HIS A CA 1
ATOM 669 C C . HIS A 1 88 ? -13.383 7.098 14.645 1.00 80.69 88 HIS A C 1
ATOM 671 O O . HIS A 1 88 ? -13.720 6.791 13.499 1.00 80.69 88 HIS A O 1
ATOM 677 N N . SER A 1 89 ? -12.370 7.936 14.884 1.00 82.94 89 SER A N 1
ATOM 678 C CA . SER A 1 89 ? -11.555 8.536 13.822 1.00 82.94 89 SER A CA 1
ATOM 679 C C . SER A 1 89 ? -10.682 7.521 13.077 1.00 82.94 89 SER A C 1
ATOM 681 O O . SER A 1 89 ? -10.396 7.722 11.900 1.00 82.94 89 SER A O 1
ATOM 683 N N . ALA A 1 90 ? -10.299 6.406 13.709 1.00 81.31 90 ALA A N 1
ATOM 684 C CA . ALA A 1 90 ? -9.573 5.331 13.036 1.00 81.31 90 ALA A CA 1
ATOM 685 C C . ALA A 1 90 ? -10.489 4.556 12.077 1.00 81.31 90 ALA A C 1
ATOM 687 O O . ALA A 1 90 ? -10.107 4.279 10.940 1.00 81.31 90 ALA A O 1
ATOM 688 N N . ALA A 1 91 ? -11.729 4.285 12.497 1.00 81.19 91 ALA A N 1
ATOM 689 C CA . ALA A 1 91 ? -12.739 3.629 11.668 1.00 81.19 91 ALA A CA 1
ATOM 690 C C . ALA A 1 91 ? -13.130 4.473 10.444 1.00 81.19 91 ALA A C 1
ATOM 692 O O . ALA A 1 91 ? -13.243 3.943 9.336 1.00 81.19 91 ALA A O 1
ATOM 693 N N . SER A 1 92 ? -13.312 5.788 10.612 1.00 84.06 92 SER A N 1
ATOM 694 C CA . SER A 1 92 ? -13.585 6.686 9.482 1.00 84.06 92 SER A CA 1
ATOM 695 C C . SER A 1 92 ? -12.389 6.790 8.533 1.00 84.06 92 SER A C 1
ATOM 697 O O . SER A 1 92 ? -12.571 6.771 7.313 1.00 84.06 92 SER A O 1
ATOM 699 N N . PHE A 1 93 ? -11.167 6.822 9.071 1.00 85.00 93 PHE A N 1
ATOM 700 C CA . PHE A 1 93 ? -9.950 6.840 8.269 1.00 85.00 93 PHE A CA 1
ATOM 701 C C . PHE A 1 93 ? -9.780 5.554 7.453 1.00 85.00 93 PHE A C 1
ATOM 703 O O . PHE A 1 93 ? -9.591 5.630 6.239 1.00 85.00 93 PHE A O 1
ATOM 710 N N . ALA A 1 94 ? -9.923 4.379 8.064 1.00 84.62 94 ALA A N 1
ATOM 711 C CA . ALA A 1 94 ? -9.777 3.107 7.360 1.00 84.62 94 ALA A CA 1
ATOM 712 C C . ALA A 1 94 ? -10.808 2.924 6.239 1.00 84.62 94 ALA A C 1
ATOM 714 O O . ALA A 1 94 ? -10.444 2.499 5.144 1.00 84.62 94 ALA A O 1
ATOM 715 N N . LYS A 1 95 ? -12.059 3.368 6.445 1.00 83.44 95 LYS A N 1
ATOM 716 C CA . LYS A 1 95 ? -13.071 3.406 5.373 1.00 83.44 95 LYS A CA 1
ATOM 717 C C . LYS A 1 95 ? -12.602 4.196 4.148 1.00 83.44 95 LYS A C 1
ATOM 719 O O . LYS A 1 95 ? -12.910 3.804 3.027 1.00 83.44 95 LYS A O 1
ATOM 724 N N . SER A 1 96 ? -11.832 5.270 4.341 1.00 82.62 96 SER A N 1
ATOM 725 C CA . SER A 1 96 ? -11.282 6.063 3.232 1.00 82.62 96 SER A CA 1
ATOM 726 C C . SER A 1 96 ? -10.119 5.386 2.491 1.00 82.62 96 SER A C 1
ATOM 728 O O . SER A 1 96 ? -9.813 5.778 1.368 1.00 82.62 96 SER A O 1
ATOM 730 N N . LEU A 1 97 ? -9.479 4.371 3.088 1.00 78.56 97 LEU A N 1
ATOM 731 C CA . LEU A 1 97 ? -8.368 3.611 2.492 1.00 78.56 97 LEU A CA 1
ATOM 732 C C . LEU A 1 97 ? -8.831 2.306 1.809 1.00 78.56 97 LEU A C 1
ATOM 734 O O . LEU A 1 97 ? -8.026 1.626 1.170 1.00 78.56 97 LEU A O 1
ATOM 738 N N . GLY A 1 98 ? -10.122 1.972 1.892 1.00 78.25 98 GLY A N 1
ATOM 739 C CA . GLY A 1 98 ? -10.717 0.808 1.232 1.00 78.25 98 GLY A CA 1
ATOM 740 C C . GLY A 1 98 ? -10.386 -0.524 1.914 1.00 78.25 98 GLY A C 1
ATOM 741 O O . GLY A 1 98 ? -10.055 -0.574 3.093 1.00 78.25 98 GLY A O 1
ATOM 742 N N . SER A 1 99 ? -10.453 -1.627 1.162 1.00 77.19 99 SER A N 1
ATOM 743 C CA . SER A 1 99 ? -10.307 -3.006 1.677 1.00 77.19 99 SER A CA 1
ATOM 744 C C . SER A 1 99 ? -8.915 -3.363 2.219 1.00 77.19 99 SER A C 1
ATOM 746 O O . SER A 1 99 ? -8.708 -4.470 2.713 1.00 77.19 99 SER A O 1
ATOM 748 N N . ARG A 1 100 ? -7.950 -2.443 2.119 1.00 76.69 100 ARG A N 1
ATOM 749 C CA . ARG A 1 100 ? -6.544 -2.647 2.497 1.00 76.69 100 ARG A CA 1
ATOM 750 C C . ARG A 1 100 ? -6.207 -2.136 3.897 1.00 76.69 100 ARG A C 1
ATOM 752 O O . ARG A 1 100 ? -5.125 -2.438 4.396 1.00 76.69 100 ARG A O 1
ATOM 759 N N . ALA A 1 101 ? -7.107 -1.369 4.509 1.00 80.19 101 ALA A N 1
ATOM 760 C CA . ALA A 1 101 ? -6.981 -0.890 5.877 1.00 80.19 101 ALA A CA 1
ATOM 761 C C . ALA A 1 101 ? -8.120 -1.473 6.718 1.00 80.19 101 ALA A C 1
ATOM 763 O O . ALA A 1 101 ? -9.290 -1.177 6.481 1.00 80.19 101 ALA A O 1
ATOM 764 N N . LEU A 1 102 ? -7.773 -2.311 7.690 1.00 82.69 102 LEU A N 1
ATOM 765 C CA . LEU A 1 102 ? -8.720 -2.892 8.638 1.00 82.69 102 LEU A CA 1
ATOM 766 C C . LEU A 1 102 ? -8.548 -2.210 9.990 1.00 82.69 102 LEU A C 1
ATOM 768 O O . LEU A 1 102 ? -7.443 -1.809 10.350 1.00 82.69 102 LEU A O 1
ATOM 772 N N . VAL A 1 103 ? -9.643 -2.074 10.729 1.00 83.12 103 VAL A N 1
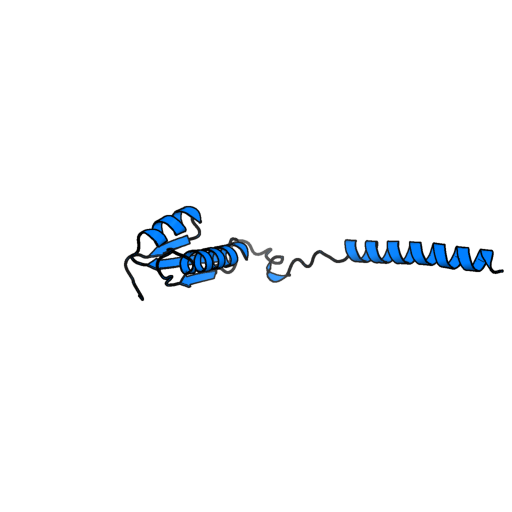ATOM 773 C CA . VAL A 1 103 ? -9.622 -1.526 12.086 1.00 83.12 103 VAL A CA 1
ATOM 774 C C . VAL A 1 103 ? -10.034 -2.622 13.034 1.00 83.12 103 VAL A C 1
ATOM 776 O O . VAL A 1 103 ? -11.108 -3.200 12.879 1.00 83.12 103 VAL A O 1
ATOM 779 N N . GLU A 1 104 ? -9.168 -2.879 13.999 1.00 82.31 104 GLU A N 1
ATOM 780 C CA . GLU A 1 104 ? -9.446 -3.739 15.129 1.00 82.31 104 GLU A CA 1
ATOM 781 C C . GLU A 1 104 ? -9.770 -2.852 16.331 1.00 82.31 104 GLU A C 1
ATOM 783 O O . GLU A 1 104 ? -8.918 -2.114 16.831 1.00 82.31 104 GLU A O 1
ATOM 788 N N . SER A 1 105 ? -11.030 -2.891 16.756 1.00 78.81 105 SER A N 1
ATOM 789 C CA . SER A 1 105 ? -11.545 -2.076 17.858 1.00 78.81 105 SER A CA 1
ATOM 790 C C . SER A 1 105 ? -11.558 -2.817 19.192 1.00 78.81 105 SER A C 1
ATOM 792 O O . SER A 1 105 ? -11.834 -2.198 20.216 1.00 78.81 105 SER A O 1
ATOM 794 N N . ALA A 1 106 ? -11.297 -4.130 19.211 1.00 75.38 106 ALA A N 1
ATOM 795 C CA . ALA A 1 106 ? -11.292 -4.910 20.448 1.00 75.38 106 ALA A CA 1
ATOM 796 C C . ALA A 1 106 ? -10.036 -4.678 21.307 1.00 75.38 106 ALA A C 1
ATOM 798 O O . ALA A 1 106 ? -10.047 -4.980 22.499 1.00 75.38 106 ALA A O 1
ATOM 799 N N . ILE A 1 107 ? -8.959 -4.157 20.713 1.00 68.50 107 ILE A N 1
ATOM 800 C CA . ILE A 1 107 ? -7.659 -3.984 21.365 1.00 68.50 107 ILE A CA 1
ATOM 801 C C . ILE A 1 107 ? -7.263 -2.513 21.292 1.00 68.50 107 ILE A C 1
ATOM 803 O O . ILE A 1 107 ? -7.279 -1.914 20.216 1.00 68.50 107 ILE A O 1
ATOM 807 N N . ASP A 1 108 ? -6.888 -1.954 22.440 1.00 67.75 108 ASP A N 1
ATOM 808 C CA . ASP A 1 108 ? -6.322 -0.614 22.544 1.00 67.75 108 ASP A CA 1
ATOM 809 C C . ASP A 1 108 ? -4.967 -0.671 23.252 1.00 67.75 108 ASP A C 1
ATOM 811 O O . ASP A 1 108 ? -4.809 -1.379 24.247 1.00 67.75 108 ASP A O 1
ATOM 815 N N . PHE A 1 109 ? -3.992 0.048 22.702 1.00 66.50 109 PHE A N 1
ATOM 816 C CA . PHE A 1 109 ? -2.638 0.174 23.251 1.00 66.50 109 PHE A CA 1
ATOM 817 C C . PHE A 1 109 ? -2.354 1.602 23.745 1.00 66.50 109 PHE A C 1
ATOM 819 O O . PHE A 1 109 ? -1.203 1.901 24.077 1.00 66.50 109 PHE A O 1
ATOM 826 N N . THR A 1 110 ? -3.365 2.483 23.741 1.00 61.56 110 THR A N 1
ATOM 827 C CA . THR A 1 110 ? -3.266 3.872 24.217 1.00 61.56 110 THR A CA 1
ATOM 828 C C . THR A 1 110 ? -3.569 4.022 25.697 1.00 61.56 110 THR A C 1
ATOM 830 O O . THR A 1 110 ? -4.479 3.315 26.183 1.00 61.56 110 THR A O 1
#

Foldseek 3Di:
DVVVVVVVVVVVVVVVVVVVVVVVVVPPPCPPVLPVDDPDPDDDPDQAEAEEAQDALDDPSVVVVLVVVVVQCVVDVSYAYEYEDLDVRLVVSQVVVPPRYHYDNVDHPD

InterPro domains:
  IPR044575 Beta-arabinofuranosyltransferase RAY1-like [PTHR47483] (3-110)

Solvent-accessible surface area (backbone atoms only — not comparable to full-atom values): 6624 Å² total; per-residue (Å²): 112,69,71,60,51,53,50,51,54,52,53,52,50,55,50,52,51,53,51,51,51,48,50,59,71,64,44,70,75,83,69,59,70,90,77,75,77,73,100,53,89,93,69,75,79,80,71,44,74,46,80,43,68,63,73,68,58,53,72,75,64,17,56,53,51,54,50,51,54,49,53,55,48,67,75,38,90,55,37,32,39,39,36,29,34,72,48,69,50,48,55,57,50,25,64,76,60,44,97,41,31,45,68,42,56,92,48,71,88,126

pLDDT: mean 78.16, std 14.55, range [40.62, 95.75]

Sequence (110 aa):
ALLIGLWSVWVSGVLLIALSLYATQRLPLSTNPIFSHTSFSDLDTPKITIFTAPAPFTGSSGTKQSLAIRSWLALSPQISVILFSQHHSAASFAKSLGSRALVESAIDFT

Nearest PDB structures (foldseek):
  5zfx-assembly1_A  TM=5.773E-01  e=1.963E-01  Opisthorchis viverrini
  8uz7-assembly1_D  TM=5.627E-01  e=5.826E-01  Penaeus vannamei
  7qon-assembly1_AAA  TM=5.447E-01  e=7.144E-01  Fasciola hepatica
  6c2g-assembly1_C-2  TM=5.440E-01  e=8.760E-01  Homo sapiens
  6c2g-assembly2_D  TM=4.826E-01  e=6.674E-01  Homo sapiens